Protein AF-A0A8B8ZLI9-F1 (afdb_monomer_lite)

Organism: Phoenix dactylifera (NCBI:txid42345)

Structure (mmCIF, N/CA/C/O backbone):
data_AF-A0A8B8ZLI9-F1
#
_entry.id   AF-A0A8B8ZLI9-F1
#
loop_
_atom_site.group_PDB
_atom_site.id
_atom_site.type_symbol
_atom_site.label_atom_id
_atom_site.label_alt_id
_atom_site.label_comp_id
_atom_site.label_asym_id
_atom_site.label_entity_id
_atom_site.label_seq_id
_atom_site.pdbx_PDB_ins_code
_atom_site.Cartn_x
_atom_site.Cartn_y
_atom_site.Cartn_z
_atom_site.occupancy
_atom_site.B_iso_or_equiv
_atom_site.auth_seq_id
_atom_site.auth_comp_id
_atom_site.auth_asym_id
_atom_site.auth_atom_id
_atom_site.pdbx_PDB_model_num
ATOM 1 N N . MET A 1 1 ? 4.461 6.080 -13.744 1.00 72.69 1 MET A N 1
ATOM 2 C CA . MET A 1 1 ? 4.105 4.648 -13.895 1.00 72.69 1 MET A CA 1
ATOM 3 C C . MET A 1 1 ? 2.811 4.413 -13.139 1.00 72.69 1 MET A C 1
ATOM 5 O O . MET A 1 1 ? 2.685 4.918 -12.034 1.00 72.69 1 MET A O 1
ATOM 9 N N . SER A 1 2 ? 1.847 3.694 -13.699 1.00 77.00 2 SER A N 1
ATOM 10 C CA . SER A 1 2 ? 0.577 3.405 -13.020 1.00 77.00 2 SER A CA 1
ATOM 11 C C . SER A 1 2 ? 0.660 2.111 -12.212 1.00 77.00 2 SER A C 1
ATOM 13 O O . SER A 1 2 ? 1.365 1.167 -12.573 1.00 77.00 2 SER A O 1
ATOM 15 N N . VAL A 1 3 ? -0.063 2.070 -11.101 1.00 81.5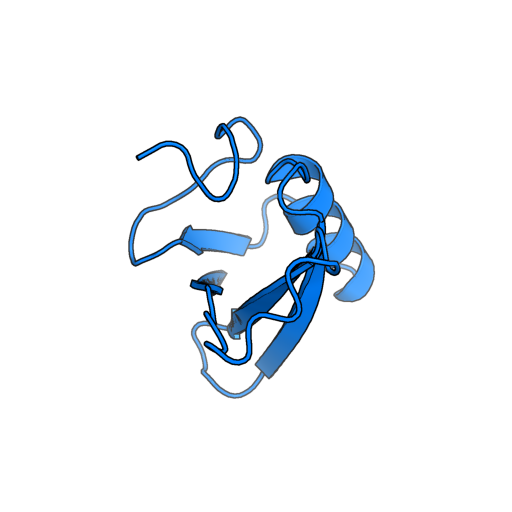0 3 VAL A N 1
ATOM 16 C CA . VAL A 1 3 ? -0.199 0.901 -10.240 1.00 81.50 3 VAL A CA 1
ATOM 17 C C . VAL A 1 3 ? -1.678 0.684 -9.988 1.00 81.50 3 VAL A C 1
ATOM 19 O O . VAL A 1 3 ? -2.343 1.532 -9.401 1.00 81.50 3 VAL A O 1
ATOM 22 N N . VAL A 1 4 ? -2.186 -0.461 -10.422 1.00 84.69 4 VAL A N 1
ATOM 23 C CA . VAL A 1 4 ? -3.581 -0.851 -10.249 1.00 84.69 4 VAL A CA 1
ATOM 24 C C . VAL A 1 4 ? -3.712 -1.671 -8.976 1.00 84.69 4 VAL A C 1
ATOM 26 O O . VAL A 1 4 ? -3.021 -2.666 -8.775 1.00 84.69 4 VAL A O 1
ATOM 29 N N . MET A 1 5 ? -4.606 -1.252 -8.099 1.00 83.19 5 MET A N 1
ATOM 30 C CA . MET A 1 5 ? -4.923 -1.910 -6.849 1.00 83.19 5 MET A CA 1
ATOM 31 C C . MET A 1 5 ? -6.325 -2.503 -6.962 1.00 83.19 5 MET A C 1
ATOM 33 O O . MET A 1 5 ? -7.286 -1.804 -7.278 1.00 83.19 5 MET A O 1
ATOM 37 N N . ALA A 1 6 ? -6.440 -3.800 -6.691 1.00 80.75 6 ALA A N 1
ATOM 38 C CA . ALA A 1 6 ? -7.698 -4.528 -6.710 1.00 80.75 6 ALA A CA 1
ATOM 39 C C . ALA A 1 6 ? -7.926 -5.217 -5.363 1.00 80.75 6 ALA A C 1
ATOM 41 O O . ALA A 1 6 ? -7.025 -5.845 -4.792 1.00 80.75 6 ALA A O 1
ATOM 42 N N . LYS A 1 7 ? -9.152 -5.096 -4.851 1.00 74.25 7 LYS A N 1
ATOM 43 C CA . LYS A 1 7 ? -9.585 -5.790 -3.639 1.00 74.25 7 LYS A CA 1
ATOM 44 C C . LYS A 1 7 ? -9.919 -7.227 -4.006 1.00 74.25 7 LYS A C 1
ATOM 46 O O . LYS A 1 7 ? -10.880 -7.477 -4.727 1.00 74.25 7 LYS A O 1
ATOM 51 N N . GLU A 1 8 ? -9.152 -8.172 -3.483 1.00 70.50 8 GLU A N 1
ATOM 52 C CA . GLU A 1 8 ? -9.462 -9.585 -3.660 1.00 70.50 8 GLU A CA 1
ATOM 53 C C . GLU A 1 8 ? -10.294 -10.046 -2.458 1.00 70.50 8 GLU A C 1
ATOM 55 O O . GLU A 1 8 ? -9.774 -10.389 -1.389 1.00 70.50 8 GLU A O 1
ATOM 60 N N . ASP A 1 9 ? -11.621 -9.983 -2.609 1.00 59.62 9 ASP A N 1
ATOM 61 C CA . ASP A 1 9 ? -12.562 -10.484 -1.607 1.00 59.62 9 ASP A CA 1
ATOM 62 C C . ASP A 1 9 ? -12.643 -12.012 -1.705 1.00 59.62 9 ASP A C 1
ATOM 64 O O . ASP A 1 9 ? -13.489 -12.595 -2.382 1.00 59.62 9 ASP A O 1
ATOM 68 N N . ASN A 1 10 ? -11.705 -12.689 -1.044 1.00 56.12 10 ASN A N 1
ATOM 69 C CA . ASN A 1 10 ? -11.789 -14.130 -0.861 1.00 56.12 10 ASN A CA 1
ATOM 70 C C . ASN A 1 10 ? -12.931 -14.424 0.128 1.00 56.12 10 ASN A C 1
ATOM 72 O O . ASN A 1 10 ? -12.725 -14.389 1.344 1.00 56.12 10 ASN A O 1
ATOM 76 N N . ARG A 1 11 ? -14.133 -14.704 -0.396 1.00 53.75 11 ARG A N 1
ATOM 77 C CA . ARG A 1 11 ? -15.361 -15.102 0.327 1.00 53.75 11 ARG A CA 1
ATOM 78 C C . ARG A 1 11 ? -15.249 -16.441 1.090 1.00 53.75 11 ARG A C 1
ATOM 80 O O . ARG A 1 11 ? -16.188 -17.227 1.134 1.00 53.75 11 ARG A O 1
ATOM 87 N N . ARG A 1 12 ? -14.127 -16.704 1.766 1.00 52.88 12 ARG A N 1
ATOM 88 C CA . ARG A 1 12 ? -14.046 -17.602 2.931 1.00 52.88 12 ARG A CA 1
ATOM 89 C C . ARG A 1 12 ? -13.856 -16.739 4.164 1.00 52.88 12 ARG A C 1
ATOM 91 O O . ARG A 1 12 ? -12.774 -16.584 4.725 1.00 52.88 12 ARG A O 1
ATOM 98 N N . PHE A 1 13 ? -14.980 -16.138 4.518 1.00 47.91 13 PHE A N 1
ATOM 99 C CA . PHE A 1 13 ? -15.235 -15.353 5.704 1.00 47.91 13 PHE A CA 1
ATOM 100 C C . PHE A 1 13 ? -14.915 -16.185 6.952 1.00 47.91 13 PHE A C 1
ATOM 102 O O . PHE A 1 13 ? -15.758 -16.886 7.498 1.00 47.91 13 PHE A O 1
ATOM 109 N N . SER A 1 14 ? -13.673 -16.120 7.427 1.00 48.28 14 SER A N 1
ATOM 110 C CA . SER A 1 14 ? -13.496 -16.137 8.870 1.00 48.28 14 SER A CA 1
ATOM 111 C C . SER A 1 14 ? -13.721 -14.704 9.313 1.00 48.28 14 SER A C 1
ATOM 113 O O . SER A 1 14 ? -12.832 -13.859 9.231 1.00 48.28 14 SER A O 1
ATOM 115 N N . GLU A 1 15 ? -14.935 -14.458 9.778 1.00 50.97 15 GLU A N 1
ATOM 116 C CA . GLU A 1 15 ? -15.456 -13.286 10.490 1.00 50.97 15 GLU A CA 1
ATOM 117 C C . GLU A 1 15 ? -14.502 -12.725 11.579 1.00 50.97 15 GLU A C 1
ATOM 119 O O . GLU A 1 15 ? -14.681 -11.624 12.086 1.00 50.97 15 GLU A O 1
ATOM 124 N N . ARG A 1 16 ? -13.424 -13.457 11.907 1.00 51.53 16 ARG A N 1
ATOM 125 C CA . ARG A 1 16 ? -12.347 -13.082 12.835 1.00 51.53 16 ARG A CA 1
ATOM 126 C C . ARG A 1 16 ? -11.176 -12.321 12.209 1.00 51.53 16 ARG A C 1
ATOM 128 O O . ARG A 1 16 ? -10.319 -11.840 12.947 1.00 51.53 16 ARG A O 1
ATOM 135 N N . SER A 1 17 ? -11.062 -12.222 10.883 1.00 56.50 17 SER A N 1
ATOM 136 C CA . SER A 1 17 ? -9.919 -11.541 10.262 1.00 56.50 17 SER A CA 1
ATOM 137 C C . SER A 1 17 ? -10.310 -10.139 9.813 1.00 56.50 17 SER A C 1
ATOM 139 O O . SER A 1 17 ? -10.785 -9.930 8.703 1.00 56.50 17 SER A O 1
ATOM 141 N N . SER A 1 18 ? -10.038 -9.137 10.651 1.00 72.31 18 SER A N 1
ATOM 142 C CA . SER A 1 18 ? -10.193 -7.701 10.349 1.00 72.31 18 SER A CA 1
ATOM 143 C C . SER A 1 18 ? -9.288 -7.207 9.201 1.00 72.31 18 SER A C 1
ATOM 145 O O . SER A 1 18 ? -9.041 -6.006 9.081 1.00 72.31 18 SER A O 1
ATOM 147 N N . ARG A 1 19 ? -8.719 -8.119 8.403 1.00 77.19 19 ARG A N 1
ATOM 148 C CA . ARG A 1 19 ? -7.718 -7.882 7.367 1.00 77.19 19 ARG A CA 1
ATOM 149 C C . ARG A 1 19 ? -8.227 -8.353 6.004 1.00 77.19 19 ARG A C 1
ATOM 151 O O . ARG A 1 19 ? -8.789 -9.436 5.901 1.00 77.19 19 ARG A O 1
ATOM 158 N N . ILE A 1 20 ? -7.986 -7.552 4.976 1.00 81.88 20 ILE A N 1
ATOM 159 C CA . ILE A 1 20 ? -8.291 -7.807 3.566 1.00 81.88 20 ILE A CA 1
ATOM 160 C C . ILE A 1 20 ? -6.998 -8.047 2.789 1.00 81.88 20 ILE A C 1
ATOM 162 O O . ILE A 1 20 ? -5.942 -7.524 3.155 1.00 81.88 20 ILE A O 1
ATOM 166 N N . ASN A 1 21 ? -7.083 -8.855 1.734 1.00 83.31 21 ASN A N 1
ATOM 167 C CA . ASN A 1 21 ? -6.000 -9.005 0.772 1.00 83.31 21 ASN A CA 1
ATOM 168 C C . ASN A 1 21 ? -6.235 -8.021 -0.370 1.00 83.31 21 ASN A C 1
ATOM 170 O O . ASN A 1 21 ? -7.334 -7.929 -0.915 1.00 83.31 21 ASN A O 1
ATOM 174 N N . ILE A 1 22 ? -5.196 -7.279 -0.709 1.00 83.31 22 ILE A N 1
ATOM 175 C CA . ILE A 1 22 ? -5.181 -6.354 -1.828 1.00 83.31 22 ILE A CA 1
ATOM 176 C C . ILE A 1 22 ? -4.081 -6.826 -2.752 1.00 83.31 22 ILE A C 1
ATOM 178 O O . ILE A 1 22 ? -2.942 -7.018 -2.318 1.00 83.31 22 ILE A O 1
ATOM 182 N N . LYS A 1 23 ? -4.418 -6.992 -4.024 1.00 85.56 23 LYS A N 1
ATOM 183 C CA . LYS A 1 23 ? -3.434 -7.241 -5.062 1.00 85.56 23 LYS A CA 1
ATOM 184 C C . LYS A 1 23 ? -3.098 -5.917 -5.729 1.00 85.56 23 LYS A C 1
ATOM 186 O O . LYS A 1 23 ? -3.980 -5.204 -6.196 1.00 85.56 23 LYS A O 1
ATOM 191 N N . ILE A 1 24 ? -1.817 -5.596 -5.736 1.00 85.19 24 ILE A N 1
ATOM 192 C CA . ILE A 1 24 ? -1.251 -4.409 -6.360 1.00 85.19 24 ILE A CA 1
ATOM 193 C C . ILE A 1 24 ? -0.515 -4.891 -7.604 1.00 85.19 24 ILE A C 1
ATOM 195 O O . ILE A 1 24 ? 0.338 -5.764 -7.496 1.00 85.19 24 ILE A O 1
ATOM 199 N N . VAL A 1 25 ? -0.847 -4.373 -8.777 1.00 86.25 25 VAL A N 1
ATOM 200 C CA . VAL A 1 25 ? -0.278 -4.787 -10.063 1.00 86.25 25 VAL A CA 1
ATOM 201 C C . VAL A 1 25 ? 0.299 -3.557 -10.750 1.00 86.25 25 VAL A C 1
ATOM 203 O O . VAL A 1 25 ? -0.366 -2.528 -10.857 1.00 86.25 25 VAL A O 1
ATOM 206 N N . SER A 1 26 ? 1.549 -3.641 -11.191 1.00 82.19 26 SER A N 1
ATOM 207 C CA . SER A 1 26 ? 2.169 -2.598 -12.008 1.00 82.19 26 SER A CA 1
ATOM 208 C C . SER A 1 26 ? 1.498 -2.530 -13.381 1.00 82.19 26 SER A C 1
ATOM 210 O O . SER A 1 26 ? 1.032 -3.546 -13.890 1.00 82.19 26 SER A O 1
ATOM 212 N N . ASN A 1 27 ? 1.484 -1.356 -14.011 1.00 76.88 27 ASN A N 1
ATOM 213 C CA . ASN A 1 27 ? 0.905 -1.148 -15.344 1.00 76.88 27 ASN A CA 1
ATOM 214 C C . ASN A 1 27 ? 1.459 -2.092 -16.423 1.00 76.88 27 ASN A C 1
ATOM 216 O O . ASN A 1 27 ? 0.777 -2.395 -17.392 1.00 76.88 27 ASN A O 1
ATOM 220 N N . ASP A 1 28 ? 2.698 -2.539 -16.248 1.00 76.75 28 ASP A N 1
ATOM 221 C CA . ASP A 1 28 ? 3.382 -3.458 -17.159 1.00 76.75 28 ASP A CA 1
ATOM 222 C C . ASP A 1 28 ? 2.967 -4.930 -16.941 1.00 76.75 28 ASP A C 1
ATOM 224 O O . ASP A 1 28 ? 3.283 -5.807 -17.733 1.00 76.75 28 ASP A O 1
ATOM 228 N N . GLY A 1 29 ? 2.243 -5.238 -15.859 1.00 71.00 29 GLY A N 1
ATOM 229 C CA . GLY A 1 29 ? 1.740 -6.582 -15.554 1.00 71.00 29 GLY A CA 1
ATOM 230 C C . GLY A 1 29 ? 2.793 -7.582 -15.059 1.00 71.00 29 GLY A C 1
ATOM 231 O O . GLY A 1 29 ? 2.419 -8.589 -14.459 1.00 71.00 29 GLY A O 1
ATOM 232 N N . TYR A 1 30 ? 4.088 -7.297 -15.230 1.00 75.50 30 TYR A N 1
ATOM 233 C CA . TYR A 1 30 ? 5.190 -8.159 -14.778 1.00 75.50 30 TYR A CA 1
ATOM 234 C C . TYR A 1 30 ? 5.320 -8.230 -13.255 1.00 75.50 30 TYR A C 1
ATOM 236 O O . TYR A 1 30 ? 5.615 -9.284 -12.695 1.00 75.50 30 TYR A O 1
ATOM 244 N N . ASP A 1 31 ? 5.055 -7.120 -12.568 1.00 80.69 31 ASP A N 1
ATOM 245 C CA . ASP A 1 31 ? 5.171 -7.028 -11.12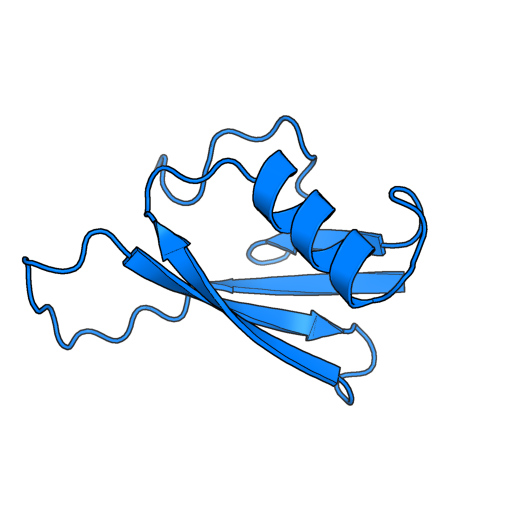0 1.00 80.69 31 ASP A CA 1
ATOM 246 C C . ASP A 1 31 ? 3.800 -6.956 -10.460 1.00 80.69 31 ASP A C 1
ATOM 248 O O . ASP A 1 31 ? 3.053 -5.991 -10.639 1.00 80.69 31 ASP A O 1
ATOM 252 N N . SER A 1 32 ? 3.489 -7.955 -9.634 1.00 81.94 32 SER A N 1
ATOM 253 C CA . SER A 1 32 ? 2.334 -7.905 -8.743 1.00 81.94 32 SER A CA 1
ATOM 254 C C . SER A 1 32 ? 2.714 -8.249 -7.308 1.00 81.94 32 SER A C 1
ATOM 256 O O . SER A 1 32 ? 3.515 -9.142 -7.040 1.00 81.94 32 SER A O 1
ATOM 258 N N . VAL A 1 33 ? 2.144 -7.506 -6.366 1.00 83.50 33 VAL A N 1
ATOM 259 C CA . VAL A 1 33 ? 2.373 -7.640 -4.933 1.00 83.50 33 VAL A CA 1
ATOM 260 C C . VAL A 1 33 ? 1.027 -7.810 -4.252 1.00 83.50 33 VAL A C 1
ATOM 262 O O . VAL A 1 33 ? 0.196 -6.905 -4.258 1.00 83.50 33 VAL A O 1
ATOM 265 N N . THR A 1 34 ? 0.821 -8.956 -3.614 1.00 83.69 34 THR A N 1
ATOM 266 C CA . THR A 1 34 ? -0.331 -9.154 -2.732 1.00 83.69 34 THR A CA 1
ATOM 267 C C . THR A 1 34 ? 0.042 -8.715 -1.324 1.00 83.69 34 THR A C 1
ATOM 269 O O . THR A 1 34 ? 0.991 -9.227 -0.727 1.00 83.69 34 THR A O 1
ATOM 272 N N . VAL A 1 35 ? -0.699 -7.754 -0.784 1.00 81.81 35 VAL A N 1
ATOM 273 C CA . VAL A 1 35 ? -0.533 -7.251 0.578 1.00 81.81 35 VAL A CA 1
ATOM 274 C C . VAL A 1 35 ? -1.781 -7.540 1.391 1.00 81.81 35 VAL A C 1
ATOM 276 O O . VAL A 1 35 ? -2.907 -7.462 0.906 1.00 81.81 35 VAL A O 1
ATOM 279 N N . ARG A 1 36 ? -1.581 -7.880 2.660 1.00 83.19 36 ARG A N 1
ATOM 280 C CA . ARG A 1 36 ? -2.663 -8.196 3.583 1.00 83.19 36 ARG A CA 1
ATOM 281 C C . ARG A 1 36 ? -2.728 -7.119 4.654 1.00 83.19 36 ARG A C 1
ATOM 283 O O . ARG A 1 36 ? -1.859 -7.051 5.520 1.00 83.19 36 ARG A O 1
ATOM 290 N N . VAL A 1 37 ? -3.749 -6.273 4.597 1.00 81.38 37 VAL A N 1
ATOM 291 C CA . VAL A 1 37 ? -3.884 -5.093 5.465 1.00 81.38 37 VAL A CA 1
ATOM 292 C C . VAL A 1 37 ? -5.167 -5.116 6.267 1.00 81.38 37 VAL A C 1
ATOM 294 O O . VAL A 1 37 ? -6.127 -5.766 5.882 1.00 81.38 37 VAL A O 1
ATOM 297 N N . LYS A 1 38 ? -5.212 -4.398 7.392 1.00 78.56 38 LYS A N 1
ATOM 298 C CA . LYS A 1 38 ? -6.457 -4.210 8.152 1.00 78.56 38 LYS A CA 1
ATOM 299 C C . LYS A 1 38 ? -7.468 -3.408 7.322 1.00 78.56 38 LYS A C 1
ATOM 301 O O . LYS A 1 38 ? -7.070 -2.476 6.636 1.00 78.56 38 LYS A O 1
ATOM 306 N N . ARG A 1 39 ? -8.767 -3.694 7.463 1.00 74.06 39 ARG A N 1
ATOM 307 C CA . ARG A 1 39 ? -9.854 -2.922 6.819 1.00 74.06 39 ARG A CA 1
ATOM 308 C C . ARG A 1 39 ? -9.819 -1.428 7.165 1.00 74.06 39 ARG A C 1
ATOM 310 O O . ARG A 1 39 ? -10.238 -0.613 6.362 1.00 74.06 39 ARG A O 1
ATOM 317 N N . SER A 1 40 ? -9.280 -1.083 8.335 1.00 74.19 40 SER A N 1
ATOM 318 C CA . SER A 1 40 ? -9.140 0.301 8.806 1.00 74.19 40 SER A CA 1
ATOM 319 C C . SER A 1 40 ? -7.880 1.024 8.300 1.00 74.19 40 SER A C 1
ATOM 321 O O . SER A 1 40 ? -7.649 2.163 8.703 1.00 74.19 40 SER A O 1
ATOM 323 N N . VAL A 1 41 ? -7.013 0.379 7.505 1.00 80.06 41 VAL A N 1
ATOM 324 C CA . VAL A 1 41 ? -5.795 1.037 7.005 1.00 80.06 41 VAL A CA 1
ATOM 325 C C . VAL A 1 41 ? -6.160 2.184 6.058 1.00 80.06 41 VAL A C 1
ATOM 327 O O . VAL A 1 41 ? -7.058 2.050 5.225 1.00 80.06 41 VAL A O 1
ATOM 330 N N . LYS A 1 42 ? -5.444 3.305 6.168 1.00 81.88 42 LYS A N 1
ATOM 331 C CA . LYS A 1 42 ? -5.580 4.437 5.246 1.00 81.88 42 LYS A CA 1
ATOM 332 C C . LYS A 1 42 ? -4.776 4.191 3.968 1.00 81.88 42 LYS A C 1
ATOM 334 O O . LYS A 1 42 ? -3.757 3.498 4.006 1.00 81.88 42 LYS A O 1
ATOM 339 N N . MET A 1 43 ? -5.190 4.803 2.853 1.00 79.94 43 MET A N 1
ATOM 340 C CA . MET A 1 43 ? -4.461 4.685 1.580 1.00 79.94 43 MET A CA 1
ATOM 341 C C . MET A 1 43 ? -3.035 5.205 1.699 1.00 79.94 43 MET A C 1
ATOM 343 O O . MET A 1 43 ? -2.108 4.553 1.227 1.00 79.94 43 MET A O 1
ATOM 347 N N . LYS A 1 44 ? -2.846 6.324 2.406 1.00 82.75 44 LYS A N 1
ATOM 348 C CA . LYS A 1 44 ? -1.531 6.921 2.657 1.00 82.75 44 LYS A CA 1
ATOM 349 C C . LYS A 1 44 ? -0.492 5.927 3.173 1.00 82.75 44 LYS A C 1
ATOM 351 O O . LYS A 1 44 ? 0.621 5.892 2.656 1.00 82.75 44 LYS A O 1
ATOM 356 N N . ASP A 1 45 ? -0.844 5.137 4.186 1.00 84.88 45 ASP A N 1
ATOM 357 C CA . ASP A 1 45 ? 0.082 4.188 4.811 1.00 84.88 45 ASP A CA 1
ATOM 358 C C . ASP A 1 45 ? 0.439 3.041 3.865 1.00 84.88 45 ASP A C 1
ATOM 360 O O . ASP A 1 45 ? 1.599 2.640 3.782 1.00 84.88 45 ASP A O 1
ATOM 364 N N . LEU A 1 46 ? -0.544 2.550 3.103 1.00 82.94 46 LEU A N 1
ATOM 365 C CA . LEU A 1 46 ? -0.340 1.508 2.100 1.00 82.94 46 LEU A CA 1
ATOM 366 C C . LEU A 1 46 ? 0.573 1.996 0.966 1.00 82.94 46 LEU A C 1
ATOM 368 O O . LEU A 1 46 ? 1.534 1.314 0.617 1.00 82.94 46 LEU A O 1
ATOM 372 N N . MET A 1 47 ? 0.297 3.188 0.427 1.00 82.88 47 MET A N 1
ATOM 373 C CA . MET A 1 47 ? 1.103 3.818 -0.621 1.00 82.88 47 MET A CA 1
ATOM 374 C C . MET A 1 47 ? 2.535 4.045 -0.144 1.00 82.88 47 MET A C 1
ATOM 376 O O . MET A 1 47 ? 3.480 3.667 -0.831 1.00 82.88 47 MET A O 1
ATOM 380 N N . LYS A 1 48 ? 2.712 4.589 1.069 1.00 84.62 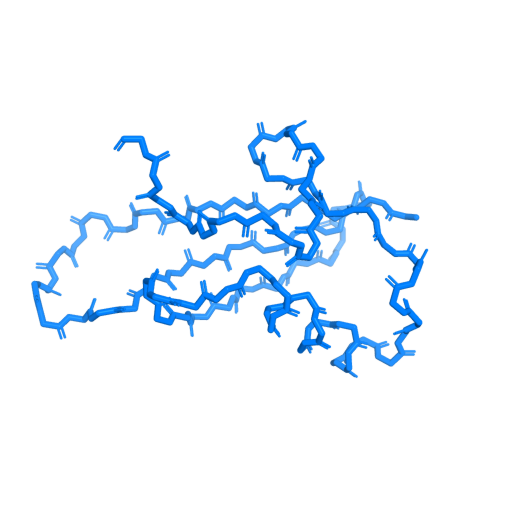48 LYS A N 1
ATOM 381 C CA . LYS A 1 48 ? 4.042 4.803 1.647 1.00 84.62 48 LYS A CA 1
ATOM 382 C C . LYS A 1 48 ? 4.797 3.486 1.815 1.00 84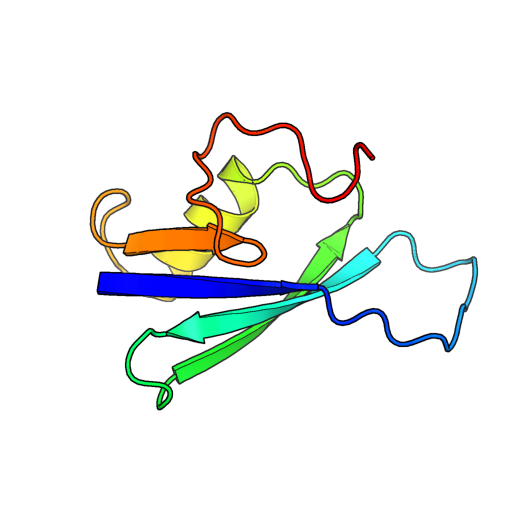.62 48 LYS A C 1
ATOM 384 O O . LYS A 1 48 ? 5.956 3.418 1.428 1.00 84.62 48 LYS A O 1
ATOM 389 N N . ALA A 1 49 ? 4.158 2.451 2.361 1.00 84.75 49 ALA A N 1
ATOM 390 C CA . ALA A 1 49 ? 4.782 1.139 2.532 1.00 84.75 49 ALA A CA 1
ATOM 391 C C . ALA A 1 49 ? 5.159 0.494 1.188 1.00 84.75 49 ALA A C 1
ATOM 393 O O . ALA A 1 49 ? 6.183 -0.178 1.088 1.00 84.75 49 ALA A O 1
ATOM 394 N N . TYR A 1 50 ? 4.350 0.709 0.147 1.00 82.75 50 TYR A N 1
ATOM 395 C CA . TYR A 1 50 ? 4.654 0.240 -1.201 1.00 82.75 50 TYR A CA 1
ATOM 396 C C . TYR A 1 50 ? 5.858 0.976 -1.808 1.00 82.75 50 TYR A C 1
ATOM 398 O O . TYR A 1 50 ? 6.770 0.326 -2.318 1.00 82.75 50 TYR A O 1
ATOM 406 N N . ASN A 1 51 ? 5.897 2.306 -1.688 1.00 84.69 51 ASN A N 1
ATOM 407 C CA . ASN A 1 51 ? 7.008 3.135 -2.160 1.00 84.69 51 ASN A CA 1
ATOM 408 C C . ASN A 1 51 ? 8.322 2.785 -1.441 1.00 84.69 51 ASN A C 1
ATOM 410 O O . ASN A 1 51 ? 9.356 2.606 -2.078 1.00 84.69 51 ASN A O 1
ATOM 414 N N . ASP A 1 52 ? 8.260 2.595 -0.122 1.00 85.06 52 ASP A N 1
ATOM 415 C CA . ASP A 1 52 ? 9.393 2.168 0.706 1.00 85.06 52 ASP A CA 1
ATOM 416 C C . ASP A 1 52 ? 9.927 0.798 0.254 1.00 85.06 52 ASP A C 1
ATOM 418 O O . ASP A 1 52 ? 11.115 0.639 -0.019 1.00 85.06 52 ASP A O 1
ATOM 422 N N . ARG A 1 53 ? 9.025 -0.170 0.030 1.00 81.25 53 ARG A N 1
ATOM 423 C CA . ARG A 1 53 ? 9.382 -1.517 -0.442 1.00 81.25 53 ARG A CA 1
ATOM 424 C C . ARG A 1 53 ? 10.006 -1.527 -1.834 1.00 81.25 53 ARG A C 1
ATOM 426 O O . ARG A 1 53 ? 10.831 -2.392 -2.119 1.00 81.25 53 ARG A O 1
ATOM 433 N N . ARG A 1 54 ? 9.573 -0.633 -2.723 1.00 79.81 54 ARG A N 1
ATOM 434 C CA . ARG A 1 54 ? 10.123 -0.531 -4.079 1.00 79.81 54 ARG A CA 1
ATOM 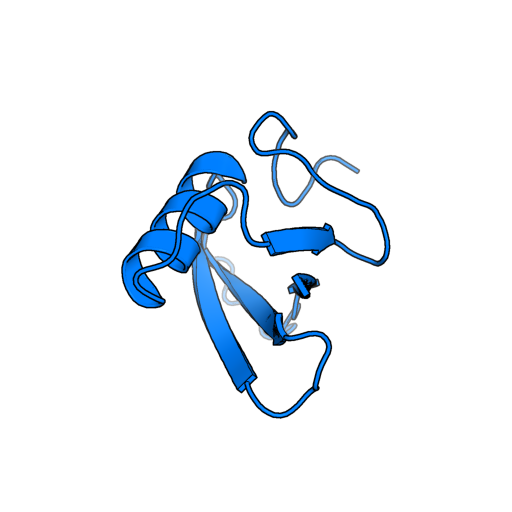435 C C . ARG A 1 54 ? 11.347 0.386 -4.149 1.00 79.81 54 ARG A C 1
ATOM 437 O O . ARG A 1 54 ? 12.000 0.398 -5.184 1.00 79.81 54 ARG A O 1
ATOM 444 N N . SER A 1 55 ? 11.680 1.078 -3.055 1.00 81.81 55 SER A N 1
ATOM 445 C CA . SER A 1 55 ? 12.747 2.081 -2.978 1.00 81.81 55 SER A CA 1
ATOM 446 C C . SER A 1 55 ? 12.576 3.180 -4.032 1.00 81.81 55 SER A C 1
ATOM 448 O O . SER A 1 55 ? 13.471 3.490 -4.811 1.00 81.81 55 SER A O 1
ATOM 450 N N . VAL 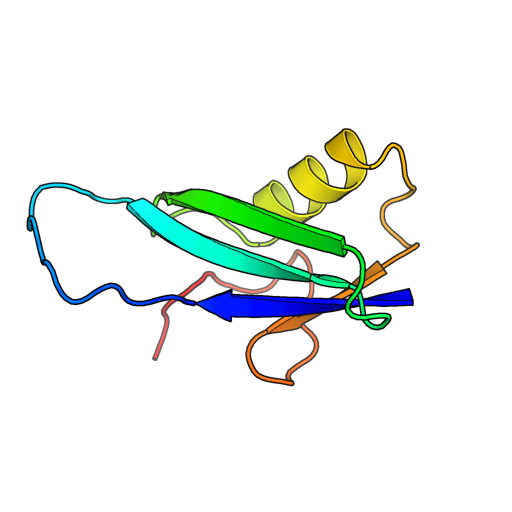A 1 56 ? 11.365 3.726 -4.094 1.00 78.56 56 VAL A N 1
ATOM 451 C CA . VAL A 1 56 ? 10.940 4.706 -5.098 1.00 78.56 56 VAL A CA 1
ATOM 452 C C . VAL A 1 56 ? 10.283 5.912 -4.445 1.00 78.56 56 VAL A C 1
ATOM 454 O O . VAL A 1 56 ? 9.624 5.796 -3.410 1.00 78.56 56 VAL A O 1
ATOM 457 N N . ASP A 1 57 ? 10.414 7.077 -5.075 1.00 77.50 57 ASP A N 1
ATOM 458 C CA . ASP A 1 57 ? 9.829 8.311 -4.566 1.00 77.50 57 ASP A CA 1
ATOM 459 C C . ASP A 1 57 ? 8.301 8.302 -4.608 1.00 77.50 57 ASP A C 1
ATOM 461 O O . ASP A 1 57 ? 7.672 7.728 -5.501 1.00 77.50 57 ASP A O 1
ATOM 465 N N . SER A 1 58 ? 7.690 9.019 -3.662 1.00 65.50 58 SER A N 1
ATOM 466 C CA . SER A 1 58 ? 6.232 9.020 -3.470 1.00 65.50 58 SER A CA 1
ATOM 467 C C . SER A 1 58 ? 5.431 9.629 -4.625 1.00 65.50 58 SER A C 1
ATOM 469 O O . SER A 1 58 ? 4.222 9.437 -4.679 1.00 65.50 58 SER A O 1
ATOM 471 N N . ASN A 1 59 ? 6.092 10.326 -5.551 1.00 69.12 59 ASN A N 1
ATOM 472 C CA . ASN A 1 59 ? 5.483 10.915 -6.745 1.00 69.12 59 ASN A CA 1
ATOM 473 C C . ASN A 1 59 ? 5.684 10.061 -8.015 1.00 69.12 59 ASN A C 1
ATOM 475 O O . ASN A 1 59 ? 5.344 10.483 -9.115 1.00 69.12 59 ASN A O 1
ATOM 479 N N . THR A 1 60 ? 6.278 8.873 -7.885 1.00 74.00 60 THR A N 1
ATOM 480 C CA . THR A 1 60 ? 6.665 8.041 -9.039 1.00 74.00 60 THR A CA 1
ATOM 481 C C . THR A 1 60 ? 5.496 7.221 -9.593 1.00 74.00 60 THR A C 1
ATOM 483 O O . THR A 1 60 ? 5.442 6.924 -10.795 1.00 74.00 60 THR A O 1
ATOM 486 N N . PHE A 1 61 ? 4.551 6.855 -8.719 1.00 77.88 61 PHE A N 1
ATOM 487 C CA . PHE A 1 61 ? 3.449 5.959 -9.049 1.00 77.88 61 PHE A CA 1
ATOM 488 C C . PHE A 1 61 ? 2.089 6.626 -8.923 1.00 77.88 61 PHE A C 1
ATOM 490 O O . PHE A 1 61 ? 1.784 7.284 -7.931 1.00 77.88 61 PHE A O 1
ATOM 497 N N . GLU A 1 62 ? 1.252 6.388 -9.925 1.00 83.69 62 GLU A N 1
ATOM 498 C CA . GLU A 1 62 ? -0.159 6.741 -9.897 1.00 83.69 62 GLU A CA 1
ATOM 499 C C . GLU A 1 62 ? -0.956 5.536 -9.418 1.00 83.69 62 GLU A C 1
ATOM 501 O O . GLU A 1 62 ? -0.993 4.503 -10.087 1.00 83.69 62 GLU A O 1
ATOM 506 N N . PHE A 1 63 ? -1.581 5.662 -8.254 1.00 81.75 63 PHE A N 1
ATOM 507 C CA . PHE A 1 63 ? -2.380 4.595 -7.673 1.00 81.75 63 PHE A CA 1
ATOM 508 C C . PHE A 1 63 ? -3.804 4.645 -8.224 1.00 81.75 63 PHE A C 1
ATOM 510 O O . PHE A 1 63 ? -4.517 5.635 -8.067 1.00 81.75 63 PHE A O 1
ATOM 517 N N . LEU A 1 64 ? -4.205 3.562 -8.877 1.00 84.81 64 LEU A N 1
ATOM 518 C CA . LEU A 1 64 ? -5.530 3.355 -9.442 1.00 84.81 64 LEU A CA 1
ATOM 519 C C . LEU A 1 64 ? -6.235 2.295 -8.604 1.00 84.81 64 LEU A C 1
ATOM 521 O O . LEU A 1 64 ? -5.776 1.160 -8.551 1.00 84.81 64 LEU A O 1
ATOM 525 N N . LEU A 1 65 ? -7.341 2.636 -7.963 1.00 81.06 65 LEU A N 1
ATOM 526 C CA . LEU A 1 65 ? -8.215 1.693 -7.280 1.00 81.06 65 LEU A CA 1
ATOM 527 C C . LEU A 1 65 ? -9.472 1.507 -8.116 1.00 81.06 65 LEU A C 1
ATOM 529 O O . LEU A 1 65 ? -10.180 2.476 -8.358 1.00 81.06 65 LEU A O 1
ATOM 533 N N . ASP A 1 66 ? -9.739 0.281 -8.566 1.00 77.19 66 ASP A N 1
ATOM 534 C CA . ASP A 1 66 ? -10.921 -0.008 -9.398 1.00 77.19 66 ASP A CA 1
ATOM 535 C C . ASP A 1 66 ? -11.020 0.927 -10.628 1.00 77.19 66 ASP A C 1
ATOM 537 O O . ASP A 1 66 ? -12.068 1.462 -10.971 1.00 77.19 66 ASP A O 1
ATOM 541 N N . GLY A 1 67 ? -9.872 1.241 -11.241 1.00 77.69 67 GLY A N 1
ATOM 542 C CA . GLY A 1 67 ? -9.781 2.187 -12.362 1.00 77.69 67 GLY A CA 1
ATOM 543 C C . GLY A 1 67 ? -9.845 3.676 -11.987 1.00 77.69 67 GLY A C 1
ATOM 544 O O . GLY A 1 67 ? -9.594 4.519 -12.845 1.00 77.69 67 GLY A O 1
ATOM 545 N N . HIS A 1 68 ? -10.093 4.020 -10.723 1.00 82.19 68 HIS A N 1
ATOM 546 C CA . HIS A 1 68 ? -10.153 5.399 -10.240 1.00 82.19 68 HIS A CA 1
ATOM 547 C C . HIS A 1 68 ? -8.827 5.826 -9.611 1.00 82.19 68 HIS A C 1
ATOM 549 O O . HIS A 1 68 ? -8.250 5.115 -8.791 1.00 82.19 68 HIS A O 1
ATOM 555 N N . ARG A 1 69 ? -8.325 7.010 -9.974 1.00 82.62 69 ARG A N 1
ATOM 556 C CA . ARG A 1 69 ? -7.107 7.562 -9.362 1.00 82.62 69 ARG A CA 1
ATOM 557 C C . ARG A 1 69 ? -7.409 7.920 -7.912 1.00 82.62 69 ARG A C 1
ATOM 559 O O . ARG A 1 69 ? -8.256 8.769 -7.657 1.00 82.62 69 ARG A O 1
ATOM 566 N N . ILE A 1 70 ? -6.688 7.298 -6.991 1.00 82.25 70 ILE A N 1
ATOM 567 C CA . ILE A 1 70 ? -6.793 7.575 -5.560 1.00 82.25 70 ILE A CA 1
ATOM 568 C C . ILE A 1 70 ? -5.575 8.354 -5.093 1.00 82.25 70 ILE A C 1
ATOM 570 O O . ILE A 1 70 ? -4.448 8.117 -5.532 1.00 82.25 70 ILE A O 1
ATOM 574 N N . GLN A 1 71 ? -5.797 9.286 -4.173 1.00 80.44 71 GLN A N 1
ATOM 575 C CA . GLN A 1 71 ? -4.718 10.013 -3.517 1.00 80.44 71 GLN A CA 1
ATOM 576 C C . GLN A 1 71 ? -4.456 9.449 -2.123 1.00 80.44 71 GLN A C 1
ATOM 578 O O . GLN A 1 71 ? -5.280 8.761 -1.526 1.00 80.44 71 GLN A O 1
ATOM 583 N N . ALA A 1 72 ? -3.304 9.785 -1.545 1.00 73.50 72 ALA A N 1
ATOM 584 C CA . ALA A 1 72 ? -3.001 9.421 -0.163 1.00 73.50 72 ALA A CA 1
ATOM 585 C C . ALA A 1 72 ? -4.059 9.943 0.838 1.00 73.50 72 ALA A C 1
ATOM 587 O O . ALA A 1 72 ? -4.208 9.375 1.918 1.00 73.50 72 ALA A O 1
ATOM 588 N N . GLY A 1 73 ? -4.785 11.010 0.492 1.00 72.62 73 GLY A N 1
ATOM 589 C CA . GLY A 1 73 ? -5.857 11.583 1.307 1.00 72.62 73 GLY A CA 1
ATOM 590 C C . GLY A 1 73 ? -7.195 10.838 1.255 1.00 72.62 73 GLY A C 1
ATOM 591 O O . GLY A 1 73 ? -8.058 11.161 2.064 1.00 72.62 73 GLY A O 1
ATOM 592 N N . ASP A 1 74 ? -7.369 9.863 0.358 1.00 76.94 74 ASP A N 1
ATOM 593 C CA . ASP A 1 74 ? -8.659 9.194 0.157 1.00 76.94 74 ASP A CA 1
ATOM 594 C C . ASP A 1 74 ? -9.066 8.302 1.346 1.00 76.94 74 ASP A C 1
ATOM 596 O O . ASP A 1 74 ? -8.248 7.571 1.930 1.00 76.94 74 ASP A O 1
ATOM 600 N N . GLU A 1 75 ? -10.350 8.362 1.716 1.00 62.12 75 GLU A N 1
ATOM 601 C CA . GLU A 1 75 ? -10.920 7.696 2.891 1.00 62.12 75 GLU A CA 1
ATOM 602 C C . GLU A 1 75 ? -11.190 6.195 2.656 1.00 62.12 75 GLU A C 1
ATOM 604 O O . GLU A 1 75 ? -12.325 5.743 2.635 1.00 62.12 75 GLU A O 1
ATOM 609 N N . GLY A 1 76 ? -10.129 5.384 2.606 1.00 61.19 76 GLY A N 1
ATOM 610 C CA . GLY A 1 76 ? -10.187 3.957 2.975 1.00 61.19 76 GLY A CA 1
ATOM 611 C C . GLY A 1 76 ? -10.885 2.972 2.010 1.00 61.19 76 GLY A C 1
ATOM 612 O O . GLY A 1 76 ? -11.668 3.322 1.141 1.00 61.19 76 GLY A O 1
ATOM 613 N N . TRP A 1 77 ? -10.606 1.673 2.200 1.00 62.09 77 TRP A N 1
ATOM 614 C CA . TRP A 1 77 ? -11.040 0.538 1.352 1.00 62.09 77 TRP A CA 1
ATOM 615 C C . TRP A 1 77 ? -12.519 0.106 1.523 1.00 62.09 77 TRP A C 1
ATOM 617 O O . TRP A 1 77 ? -12.836 -1.088 1.402 1.00 62.09 77 TRP A O 1
ATOM 627 N N . GLY A 1 78 ? -13.435 1.025 1.841 1.00 55.75 78 GLY A N 1
ATOM 628 C CA . GLY A 1 78 ? -14.839 0.641 2.027 1.00 55.75 78 GLY A CA 1
ATOM 629 C C . GLY A 1 78 ? -15.764 1.650 2.696 1.00 55.75 78 GLY A C 1
ATOM 630 O O . GLY A 1 78 ? -16.428 1.278 3.660 1.00 55.75 78 GLY A O 1
ATOM 631 N N . ARG A 1 79 ? -15.847 2.880 2.182 1.00 48.91 79 ARG A N 1
ATOM 632 C CA . ARG A 1 79 ? -17.132 3.590 2.196 1.00 48.91 79 ARG A CA 1
ATOM 633 C C . ARG A 1 79 ? -17.756 3.465 0.809 1.00 48.91 79 ARG A C 1
ATOM 635 O O . ARG A 1 79 ? -17.480 4.283 -0.058 1.00 48.91 79 ARG A O 1
ATOM 642 N N . ASP A 1 80 ? -18.529 2.408 0.628 1.00 46.38 80 ASP A N 1
ATOM 643 C CA . ASP A 1 80 ? -19.797 2.481 -0.098 1.00 46.38 80 ASP A CA 1
ATOM 644 C C . ASP A 1 80 ? -20.871 2.061 0.913 1.00 46.38 80 ASP A C 1
ATOM 646 O O . ASP A 1 80 ? -20.601 1.061 1.632 1.00 46.38 80 ASP A O 1
#

Sequence (80 aa):
MSVVMAKEDNRRFSERSSRINIKIVSNDGYDSVTVRVKRSVKMKDLMKAYNDRRSVDSNTFEFLLDGHRIQAGDEGWGRD

Foldseek 3Di:
DEKEKEWDPPPPDPVPDQKTWIWIADPVRPDIDIDIGGQQDQQLVVLVVVCVVVVHDSPPYFYAYVNHGDDSPDHTDDDD

Radius of gyration: 12.53 Å; chains: 1; bounding box: 32×29×30 Å

Secondary structure (DSSP, 8-state):
-EEEEEEE------TT--EEEEEEEETTSS-EEEEEEETT--HHHHHHHHHHHHT--TTS-EEEETTEE--TTS--TT--

InterPro domains:
  IPR022617 Rad60/SUMO-like domain [PF11976] (20-73)
  IPR029071 Ubiquitin-like domain superfamily [SSF54236] (7-72)

pLDDT: mean 74.98, std 11.0, range [46.38, 86.25]